Protein AF-A0A7G8E5Z9-F1 (afdb_monomer)

Structure (mmCIF, N/CA/C/O backbone):
data_AF-A0A7G8E5Z9-F1
#
_entry.id   AF-A0A7G8E5Z9-F1
#
loop_
_atom_site.group_PDB
_atom_site.id
_atom_site.type_symbol
_atom_site.label_atom_id
_atom_site.label_alt_id
_atom_site.label_comp_id
_atom_site.label_asym_id
_atom_site.label_entity_id
_atom_site.label_seq_id
_atom_site.pdbx_PDB_ins_code
_atom_site.Cartn_x
_atom_site.Cartn_y
_atom_site.Cartn_z
_atom_site.occupancy
_atom_site.B_iso_or_equiv
_atom_site.auth_seq_id
_atom_site.auth_comp_id
_atom_site.auth_asym_id
_atom_site.auth_atom_id
_atom_site.pdbx_PDB_model_num
ATOM 1 N N . MET A 1 1 ? -1.573 -5.514 -18.048 1.00 68.06 1 MET A N 1
ATOM 2 C CA . MET A 1 1 ? -0.381 -5.980 -17.299 1.00 68.06 1 MET A CA 1
ATOM 3 C C . MET A 1 1 ? 0.126 -4.843 -16.407 1.00 68.06 1 MET A C 1
ATOM 5 O O . MET A 1 1 ? 0.593 -3.852 -16.950 1.00 68.06 1 MET A O 1
ATOM 9 N N . SER A 1 2 ? 0.021 -4.934 -15.074 1.00 86.88 2 SER A N 1
ATOM 10 C CA . SER A 1 2 ? 0.320 -3.805 -14.158 1.00 86.88 2 SER A CA 1
ATOM 11 C C . SER A 1 2 ? 1.816 -3.521 -13.935 1.00 86.88 2 SER A C 1
ATOM 13 O O . SE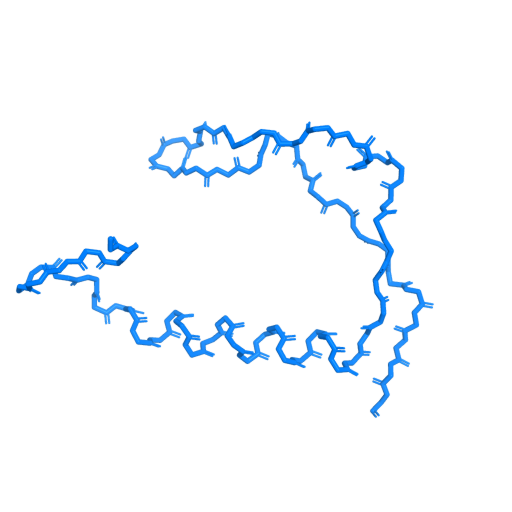R A 1 2 ? 2.170 -2.438 -13.490 1.00 86.88 2 SER A O 1
ATOM 15 N N . PHE A 1 3 ? 2.698 -4.468 -14.274 1.00 95.25 3 PHE A N 1
ATOM 16 C CA . PHE A 1 3 ? 4.157 -4.371 -14.098 1.00 95.25 3 PHE A CA 1
ATOM 17 C C . PHE A 1 3 ? 4.933 -4.396 -15.431 1.00 95.25 3 PHE A C 1
ATOM 19 O O . PHE A 1 3 ? 6.117 -4.734 -15.469 1.00 95.25 3 PHE A O 1
ATOM 26 N N . GLY A 1 4 ? 4.266 -4.071 -16.542 1.00 94.12 4 GLY A N 1
ATOM 27 C CA . GLY A 1 4 ? 4.824 -4.234 -17.888 1.00 94.12 4 GLY A CA 1
ATOM 28 C C . GLY A 1 4 ? 4.944 -5.703 -18.317 1.00 94.12 4 GLY A C 1
ATOM 29 O O . GLY A 1 4 ? 4.408 -6.600 -17.665 1.00 94.12 4 GLY A O 1
ATOM 30 N N . ALA A 1 5 ? 5.624 -5.942 -19.439 1.00 94.88 5 ALA A N 1
ATOM 31 C CA . ALA A 1 5 ? 5.847 -7.264 -20.029 1.00 94.88 5 ALA A CA 1
ATOM 32 C C . ALA A 1 5 ? 7.158 -7.292 -20.842 1.00 94.88 5 ALA A C 1
ATOM 34 O O . ALA A 1 5 ? 7.722 -6.241 -21.153 1.00 94.88 5 ALA A O 1
ATOM 35 N N . GLY A 1 6 ? 7.632 -8.492 -21.194 1.00 94.06 6 GLY A N 1
ATOM 36 C CA . GLY A 1 6 ? 8.838 -8.688 -22.009 1.00 94.06 6 GLY A CA 1
ATOM 37 C C . GLY A 1 6 ? 10.150 -8.374 -21.280 1.00 94.06 6 GLY A C 1
ATOM 38 O O . GLY A 1 6 ? 10.221 -8.407 -20.051 1.00 94.06 6 GLY A O 1
ATOM 39 N N . SER A 1 7 ? 11.197 -8.061 -22.051 1.00 95.81 7 SER A N 1
ATOM 40 C CA . SER A 1 7 ? 12.561 -7.821 -21.546 1.00 95.81 7 SER A CA 1
ATOM 41 C C . SER A 1 7 ? 12.690 -6.577 -20.662 1.00 95.81 7 SER A C 1
ATOM 43 O O . SER A 1 7 ? 13.560 -6.532 -19.799 1.00 95.81 7 SER A O 1
ATOM 45 N N . ARG A 1 8 ? 11.803 -5.588 -20.833 1.00 95.75 8 ARG A N 1
ATOM 46 C CA . ARG A 1 8 ? 11.726 -4.375 -19.999 1.00 95.75 8 ARG A CA 1
ATOM 47 C C . ARG A 1 8 ? 10.595 -4.423 -18.967 1.00 95.75 8 ARG A C 1
ATOM 49 O O . ARG A 1 8 ? 10.114 -3.375 -18.537 1.00 95.75 8 ARG A O 1
ATOM 56 N N . ARG A 1 9 ? 10.130 -5.619 -18.575 1.00 95.31 9 ARG A N 1
ATOM 57 C CA . ARG A 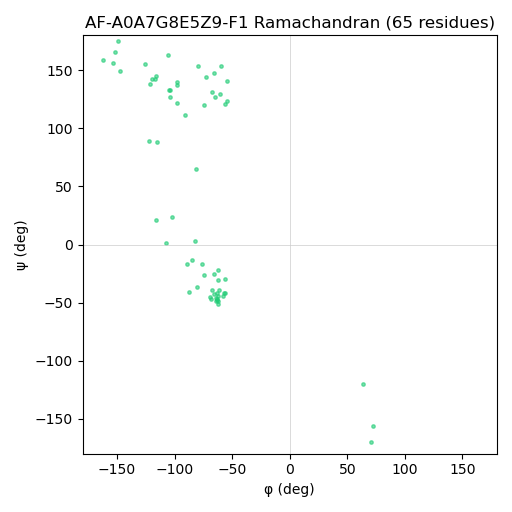1 9 ? 9.187 -5.738 -17.449 1.00 95.31 9 ARG A CA 1
ATOM 58 C C . ARG A 1 9 ? 9.823 -5.177 -16.176 1.00 95.31 9 ARG A C 1
ATOM 60 O O . ARG A 1 9 ? 11.040 -5.224 -16.014 1.00 95.31 9 ARG A O 1
ATOM 67 N N . CYS A 1 10 ? 8.998 -4.704 -15.248 1.00 95.94 10 CYS A N 1
ATOM 68 C CA . CYS A 1 10 ? 9.479 -4.238 -13.954 1.00 95.94 10 CYS A CA 1
ATOM 69 C C . CYS A 1 10 ? 10.274 -5.349 -13.247 1.00 95.94 10 CYS A C 1
ATOM 71 O O . CYS A 1 10 ? 9.737 -6.424 -12.967 1.00 95.94 10 CYS A O 1
ATOM 73 N N . ILE A 1 11 ? 11.543 -5.075 -12.933 1.00 97.31 11 ILE A N 1
ATOM 74 C CA . ILE A 1 11 ? 12.425 -6.015 -12.228 1.00 97.31 11 ILE A CA 1
ATOM 75 C C . ILE A 1 11 ? 11.899 -6.342 -10.820 1.00 97.31 11 ILE A C 1
ATOM 77 O O . ILE A 1 11 ? 12.031 -7.468 -10.350 1.00 97.31 11 ILE A O 1
ATOM 81 N N . GLY A 1 12 ? 11.205 -5.389 -10.191 1.00 97.50 12 GLY A N 1
ATOM 82 C CA . GLY A 1 12 ? 10.593 -5.534 -8.870 1.00 97.50 12 GLY A CA 1
ATOM 83 C C . GLY A 1 12 ? 9.230 -6.230 -8.857 1.00 97.50 12 GLY A C 1
ATOM 84 O O . GLY A 1 12 ? 8.629 -6.333 -7.793 1.00 97.50 12 GLY A O 1
ATOM 85 N N . ALA A 1 13 ? 8.713 -6.712 -9.995 1.00 96.94 13 ALA A N 1
ATOM 86 C CA . ALA A 1 13 ? 7.352 -7.256 -10.078 1.00 96.94 13 ALA A CA 1
ATOM 87 C C . ALA A 1 13 ? 7.088 -8.401 -9.083 1.00 96.94 13 ALA A C 1
ATOM 89 O O . ALA A 1 13 ? 6.031 -8.449 -8.457 1.00 96.94 13 ALA A O 1
ATOM 90 N N . ALA A 1 14 ? 8.047 -9.319 -8.921 1.00 95.88 14 ALA A N 1
ATOM 91 C CA . ALA A 1 14 ? 7.906 -10.444 -7.998 1.00 95.88 14 ALA A CA 1
ATOM 92 C C . ALA A 1 14 ? 7.922 -9.984 -6.531 1.00 95.88 14 ALA A C 1
ATOM 94 O O . ALA A 1 14 ? 7.060 -10.391 -5.752 1.00 95.88 14 ALA A O 1
ATOM 95 N N . LEU A 1 15 ? 8.857 -9.092 -6.186 1.00 97.94 15 LEU A N 1
ATOM 96 C CA . LEU A 1 15 ? 8.996 -8.542 -4.838 1.00 97.94 15 LEU A CA 1
ATOM 97 C C . LEU A 1 15 ? 7.754 -7.744 -4.428 1.00 97.94 15 LEU A C 1
ATOM 99 O O . LEU A 1 15 ? 7.193 -7.998 -3.369 1.00 97.94 15 LEU A O 1
ATOM 103 N N . ALA A 1 16 ? 7.268 -6.853 -5.296 1.00 97.56 16 ALA A N 1
ATOM 104 C CA . ALA A 1 16 ? 6.098 -6.025 -5.016 1.00 97.56 16 ALA A CA 1
ATOM 105 C C . ALA A 1 16 ? 4.857 -6.876 -4.700 1.00 97.56 16 ALA A C 1
ATOM 107 O O . ALA A 1 16 ? 4.137 -6.604 -3.741 1.00 97.56 16 ALA A O 1
ATOM 108 N N . VAL A 1 17 ? 4.609 -7.938 -5.475 1.00 96.88 17 VAL A N 1
ATOM 109 C CA . VAL A 1 17 ? 3.481 -8.849 -5.221 1.00 96.88 17 VAL A CA 1
ATOM 110 C C . VAL A 1 17 ? 3.673 -9.638 -3.927 1.00 96.88 17 VAL A C 1
ATOM 112 O O . VAL A 1 17 ? 2.704 -9.842 -3.195 1.00 96.88 17 VAL A O 1
ATOM 115 N N . TYR A 1 18 ? 4.896 -10.079 -3.638 1.00 98.06 18 TYR A N 1
ATOM 116 C CA . TYR A 1 18 ? 5.210 -10.790 -2.403 1.00 98.06 18 TYR A CA 1
ATOM 117 C C . TYR A 1 18 ? 4.961 -9.915 -1.165 1.00 98.06 18 TYR A C 1
ATOM 119 O O . TYR A 1 18 ? 4.204 -10.309 -0.277 1.00 98.06 18 TYR A O 1
ATOM 127 N N . GLU A 1 19 ? 5.503 -8.697 -1.140 1.00 98.50 19 GLU A N 1
ATOM 128 C CA . GLU A 1 19 ? 5.332 -7.773 -0.017 1.00 98.50 19 GLU A CA 1
ATOM 129 C C . GLU A 1 19 ? 3.882 -7.318 0.153 1.00 98.50 19 GLU A C 1
ATOM 131 O O . GLU A 1 19 ? 3.375 -7.329 1.273 1.00 98.50 19 GLU A O 1
ATOM 136 N N . MET A 1 20 ? 3.168 -7.001 -0.936 1.00 98.25 20 MET A N 1
ATOM 137 C CA . MET A 1 20 ? 1.745 -6.641 -0.854 1.00 98.25 20 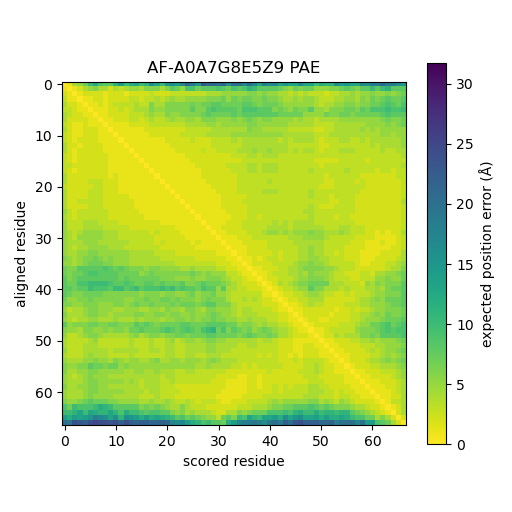MET A CA 1
ATOM 138 C C . MET A 1 20 ? 0.921 -7.752 -0.196 1.00 98.25 20 MET A C 1
ATOM 140 O O . MET A 1 20 ? 0.075 -7.473 0.654 1.00 98.25 20 MET A O 1
ATOM 144 N N . LYS A 1 21 ? 1.189 -9.018 -0.538 1.00 98.19 21 LYS A N 1
ATOM 145 C CA . LYS A 1 21 ? 0.523 -10.164 0.095 1.00 98.19 21 LYS A CA 1
ATOM 146 C C . LYS A 1 21 ? 0.861 -10.266 1.579 1.00 98.19 21 LYS A C 1
ATOM 148 O O . LYS A 1 21 ? -0.048 -10.466 2.380 1.00 98.19 21 LYS A O 1
ATOM 153 N N . LEU A 1 22 ? 2.134 -10.125 1.949 1.00 98.50 22 LEU A N 1
ATOM 154 C CA . LEU A 1 22 ? 2.561 -10.196 3.348 1.00 98.50 22 LEU A CA 1
ATOM 155 C C . LEU A 1 22 ? 1.946 -9.082 4.196 1.00 98.50 22 LEU A C 1
ATOM 157 O O . LEU A 1 22 ? 1.407 -9.360 5.267 1.00 98.50 22 LEU A O 1
ATOM 161 N N . ILE A 1 23 ? 1.982 -7.842 3.707 1.00 98.31 23 ILE A N 1
ATOM 162 C CA . ILE A 1 23 ? 1.427 -6.682 4.407 1.00 98.31 23 ILE A CA 1
ATOM 163 C C . ILE A 1 23 ? -0.083 -6.854 4.582 1.00 98.31 23 ILE A C 1
ATOM 165 O O . ILE A 1 23 ? -0.577 -6.733 5.700 1.00 98.31 23 ILE A O 1
ATOM 169 N N . LEU A 1 24 ? -0.817 -7.212 3.522 1.00 97.69 24 LEU A N 1
ATOM 170 C CA . LEU A 1 24 ? -2.262 -7.445 3.621 1.00 97.69 24 LEU A CA 1
ATOM 171 C C . LEU A 1 24 ? -2.591 -8.599 4.571 1.00 97.69 24 LEU A C 1
ATOM 173 O O . LEU A 1 24 ? -3.469 -8.456 5.418 1.00 97.69 24 LEU A O 1
ATOM 177 N N . ALA A 1 25 ? -1.867 -9.717 4.488 1.00 97.88 25 ALA A N 1
ATOM 178 C CA . ALA A 1 25 ? -2.064 -10.845 5.392 1.00 97.88 25 ALA A CA 1
ATOM 179 C C . ALA A 1 25 ? -1.806 -10.456 6.854 1.00 97.88 25 ALA A C 1
ATOM 181 O O . ALA A 1 25 ? -2.539 -10.893 7.740 1.00 97.88 25 ALA A O 1
ATOM 182 N N . ARG A 1 26 ? -0.789 -9.629 7.119 1.00 97.25 26 ARG A N 1
ATOM 183 C CA . A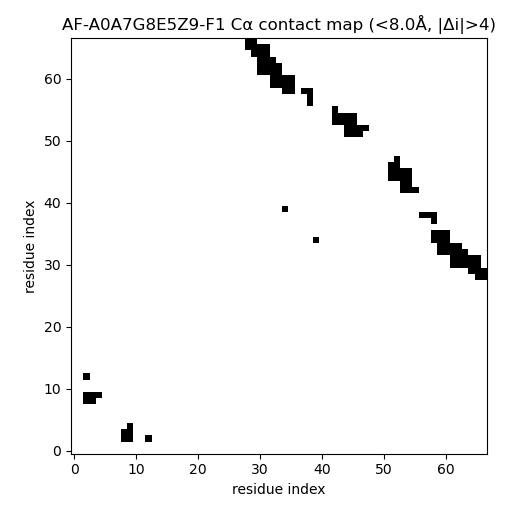RG A 1 26 ? -0.485 -9.149 8.468 1.00 97.25 26 ARG A CA 1
ATOM 184 C C . ARG A 1 26 ? -1.561 -8.199 8.985 1.00 97.25 26 ARG A C 1
ATOM 186 O O . ARG A 1 26 ? -2.007 -8.371 10.115 1.00 97.25 26 ARG A O 1
ATOM 193 N N . LEU A 1 27 ? -1.981 -7.233 8.168 1.00 96.75 27 LEU A N 1
ATOM 194 C CA . LEU A 1 27 ? -2.989 -6.245 8.548 1.00 96.75 27 LEU A CA 1
ATOM 195 C C . LEU A 1 27 ? -4.346 -6.904 8.811 1.00 96.75 27 LEU A C 1
ATOM 197 O O . LEU A 1 27 ? -4.934 -6.670 9.858 1.00 96.75 27 LEU A O 1
ATOM 201 N N . LEU A 1 28 ? -4.815 -7.763 7.903 1.00 95.56 28 LEU A N 1
ATOM 202 C CA . LEU A 1 28 ? -6.152 -8.361 7.989 1.00 95.56 28 LEU A CA 1
ATOM 203 C C . LEU A 1 28 ? -6.273 -9.456 9.054 1.00 95.56 28 LEU A C 1
ATOM 205 O O . LEU A 1 28 ? -7.367 -9.696 9.553 1.00 95.56 28 LEU A O 1
ATOM 209 N N . ARG A 1 29 ? -5.175 -10.137 9.408 1.00 96.50 29 ARG A N 1
ATOM 210 C CA . ARG A 1 29 ? -5.175 -11.100 10.524 1.00 96.50 29 ARG A CA 1
ATOM 211 C C . ARG A 1 29 ? -5.045 -10.414 11.876 1.00 96.50 29 ARG A C 1
ATOM 213 O O . ARG A 1 29 ? -5.626 -10.885 12.843 1.00 96.50 29 ARG A O 1
ATOM 220 N N . GLY A 1 3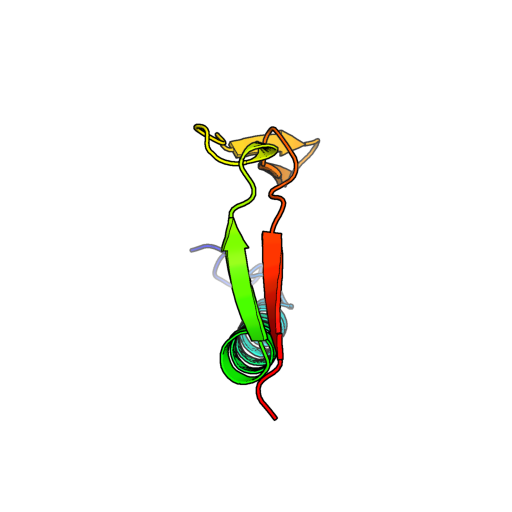0 ? -4.256 -9.342 11.934 1.00 96.94 30 GLY A N 1
ATOM 221 C CA . GLY A 1 30 ? -3.908 -8.683 13.186 1.00 96.94 30 GLY A CA 1
ATOM 222 C C . GLY A 1 30 ? -4.870 -7.580 13.614 1.00 96.94 30 GLY A C 1
ATOM 223 O O . GLY A 1 30 ? -4.814 -7.152 14.760 1.00 96.94 30 GLY A O 1
ATOM 224 N N . PHE A 1 31 ? -5.720 -7.072 12.719 1.00 97.31 31 PHE A N 1
ATOM 225 C CA . PHE A 1 31 ? -6.520 -5.882 12.998 1.00 97.31 31 PHE A CA 1
ATOM 226 C C . PHE A 1 31 ? -7.883 -5.918 12.311 1.00 97.31 31 PHE A C 1
ATOM 228 O O . PHE A 1 31 ? -8.033 -6.421 11.198 1.00 97.31 31 PHE A O 1
ATOM 235 N N . GLN A 1 32 ? -8.862 -5.290 12.957 1.00 96.88 32 GLN A N 1
ATOM 236 C CA . GLN A 1 32 ? -10.134 -4.913 12.346 1.00 96.88 32 GLN A CA 1
ATOM 237 C C . GLN A 1 32 ? -10.134 -3.415 12.072 1.00 96.88 32 GLN A C 1
ATOM 239 O O . GLN A 1 32 ? -9.794 -2.618 12.948 1.00 96.88 32 GLN A O 1
ATOM 244 N N . PHE A 1 33 ? -10.547 -3.026 10.868 1.00 96.31 33 PHE A N 1
ATOM 245 C CA . PHE A 1 33 ? -10.580 -1.632 10.436 1.00 96.31 33 PHE A CA 1
ATOM 246 C C . PHE A 1 33 ? -12.012 -1.179 10.167 1.00 96.31 33 PHE A C 1
ATOM 248 O O . PHE A 1 33 ? -12.830 -1.932 9.644 1.00 96.31 33 PHE A O 1
ATOM 255 N N . ARG A 1 34 ? -12.296 0.086 10.470 1.00 96.25 34 ARG A N 1
ATOM 256 C CA . ARG A 1 34 ? -13.517 0.784 10.062 1.00 96.25 34 ARG A CA 1
ATOM 257 C C . ARG A 1 34 ? -13.143 2.017 9.252 1.00 96.25 34 ARG A C 1
ATOM 259 O O . ARG A 1 34 ? -12.211 2.736 9.611 1.00 96.25 34 ARG A O 1
ATOM 266 N N . LEU A 1 35 ? -13.875 2.261 8.169 1.00 95.56 35 LEU A N 1
ATOM 267 C CA . LEU A 1 35 ? -13.737 3.487 7.390 1.00 95.56 35 LEU A CA 1
ATOM 268 C C . LEU A 1 35 ? -14.221 4.676 8.223 1.00 95.56 35 LEU A C 1
ATOM 270 O O . LEU A 1 35 ? -15.295 4.612 8.821 1.00 95.56 35 LEU A O 1
ATOM 274 N N . THR A 1 36 ? -13.432 5.747 8.296 1.00 95.94 36 THR A N 1
ATOM 275 C CA . THR A 1 36 ? -13.870 6.939 9.029 1.00 95.94 36 THR A CA 1
ATOM 276 C C . THR A 1 36 ? -14.836 7.771 8.179 1.00 95.94 36 THR A C 1
ATOM 278 O O . THR A 1 36 ? -14.713 7.772 6.950 1.00 95.94 36 THR A O 1
ATOM 281 N N . PRO A 1 37 ? -15.738 8.560 8.796 1.00 93.44 37 PRO A N 1
ATOM 282 C CA . PRO A 1 37 ? -16.670 9.420 8.058 1.00 93.44 37 PRO A CA 1
ATOM 283 C C . PRO A 1 37 ? -15.980 10.400 7.094 1.00 93.44 37 PRO A C 1
ATOM 285 O O . PRO A 1 37 ? -16.509 10.722 6.038 1.00 93.44 37 PRO A O 1
ATOM 288 N N . ALA A 1 38 ? -14.747 10.828 7.397 1.00 90.62 38 ALA A N 1
ATOM 289 C CA . ALA A 1 38 ? -13.960 11.702 6.519 1.00 90.62 38 ALA A CA 1
ATOM 290 C C . ALA A 1 38 ? -13.637 11.075 5.144 1.00 90.62 38 ALA A C 1
ATOM 292 O O . ALA A 1 38 ? -13.331 11.791 4.180 1.00 90.62 38 ALA A O 1
ATOM 293 N N . SER A 1 39 ? -13.678 9.742 5.072 1.00 92.50 39 SER A N 1
ATOM 294 C CA . SER A 1 39 ? -13.433 8.939 3.872 1.00 92.50 39 SER A CA 1
ATOM 295 C C . SER A 1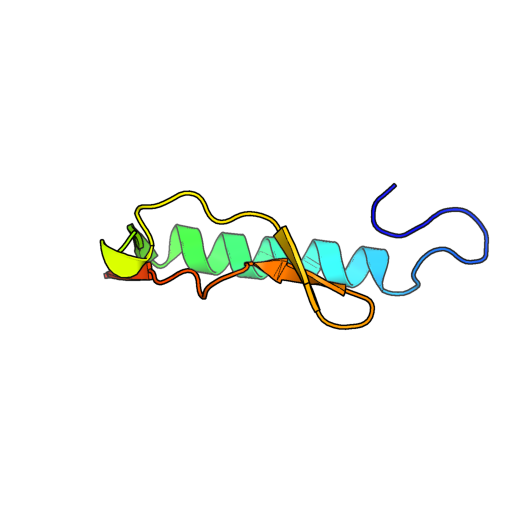 39 ? -14.701 8.314 3.288 1.00 92.50 39 SER A C 1
ATOM 297 O O . SER A 1 39 ? -14.599 7.626 2.275 1.00 92.50 39 SER A O 1
ATOM 299 N N . ASP A 1 40 ? -15.876 8.569 3.872 1.00 89.62 40 ASP A N 1
ATOM 300 C CA . ASP A 1 40 ? -17.167 8.059 3.397 1.00 89.62 40 ASP A CA 1
ATOM 301 C C . ASP A 1 40 ? -17.715 8.915 2.244 1.00 89.62 40 ASP A C 1
ATOM 303 O O . ASP A 1 40 ? -18.672 9.678 2.364 1.00 89.62 40 ASP A O 1
ATOM 307 N N . ARG A 1 41 ? -16.985 8.892 1.128 1.00 89.25 41 ARG A N 1
ATOM 308 C CA . ARG A 1 41 ? -17.288 9.636 -0.098 1.00 89.25 41 ARG A CA 1
ATOM 309 C C . ARG A 1 41 ? -16.518 9.053 -1.279 1.00 89.25 41 ARG A C 1
ATOM 311 O O . ARG A 1 41 ? -15.467 8.438 -1.076 1.00 89.25 41 ARG A O 1
ATOM 318 N N . PRO A 1 42 ? -16.960 9.297 -2.524 1.00 91.25 42 PRO A N 1
ATOM 319 C CA . PRO A 1 42 ? -16.212 8.884 -3.703 1.00 91.25 42 PRO A CA 1
ATOM 320 C C . PRO A 1 42 ? -14.770 9.416 -3.679 1.00 91.25 42 PRO A C 1
ATOM 322 O O . PRO A 1 42 ? -14.532 10.622 -3.577 1.00 91.25 42 PRO A O 1
ATOM 325 N N . ASN A 1 43 ? -13.793 8.511 -3.775 1.00 92.06 43 ASN A N 1
ATOM 326 C CA . ASN A 1 43 ? -12.373 8.851 -3.848 1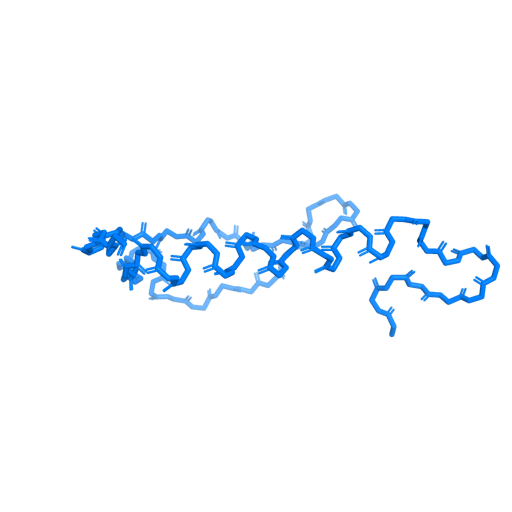.00 92.06 43 ASN A CA 1
ATOM 327 C C . ASN A 1 43 ? -11.811 8.423 -5.203 1.00 92.06 43 ASN A C 1
ATOM 329 O O . ASN A 1 43 ? -11.322 7.308 -5.381 1.00 92.06 43 ASN A O 1
ATOM 333 N N . HIS A 1 44 ? -11.916 9.320 -6.179 1.00 92.81 44 HIS A N 1
ATOM 334 C CA . HIS A 1 44 ? -11.448 9.048 -7.531 1.00 92.81 44 HIS A CA 1
ATOM 335 C C . HIS A 1 44 ? -9.911 9.056 -7.595 1.00 92.81 44 HIS A C 1
ATOM 337 O O . HIS A 1 44 ? -9.272 9.875 -6.918 1.00 92.81 44 HIS A O 1
ATOM 343 N N . PRO A 1 45 ? -9.293 8.190 -8.417 1.00 94.25 45 PRO A N 1
ATOM 344 C CA . PRO A 1 45 ? -7.869 8.272 -8.699 1.00 94.25 45 PRO A CA 1
ATOM 345 C C . PRO A 1 45 ? -7.532 9.618 -9.347 1.00 94.25 45 PRO A C 1
ATOM 347 O O . PRO A 1 45 ? -8.141 10.015 -10.339 1.00 94.25 45 PRO A O 1
ATOM 350 N N . ARG A 1 46 ? -6.529 10.310 -8.811 1.00 95.38 46 ARG A N 1
ATOM 351 C CA . ARG A 1 46 ? -5.972 11.538 -9.375 1.00 95.38 46 ARG A CA 1
ATOM 352 C C . ARG A 1 46 ? -4.505 11.328 -9.698 1.00 95.38 46 ARG A C 1
ATOM 354 O O . ARG A 1 46 ? -3.759 10.696 -8.949 1.00 95.38 46 ARG A O 1
ATOM 361 N N . ARG A 1 47 ? -4.068 11.916 -10.806 1.00 95.75 47 ARG A N 1
ATOM 362 C CA . ARG A 1 47 ? -2.655 11.965 -11.168 1.00 95.75 47 ARG A CA 1
ATOM 363 C C . ARG A 1 47 ? -1.868 12.801 -10.151 1.00 95.75 47 ARG A C 1
ATOM 365 O O . ARG A 1 47 ? -2.218 13.950 -9.871 1.00 95.75 47 ARG A O 1
ATOM 372 N N . ARG A 1 48 ? -0.801 12.212 -9.615 1.00 91.19 48 ARG A N 1
ATOM 373 C CA . ARG A 1 48 ? 0.192 12.813 -8.717 1.00 91.19 48 ARG A CA 1
ATOM 374 C C . ARG A 1 48 ? 1.565 12.660 -9.379 1.00 91.19 48 ARG A C 1
ATOM 376 O O . ARG A 1 48 ? 2.243 11.651 -9.220 1.00 91.19 48 ARG A O 1
ATOM 383 N N . GLY A 1 49 ? 1.943 13.639 -10.202 1.00 92.94 49 GLY A N 1
ATOM 384 C CA . GLY A 1 49 ? 3.141 13.545 -11.042 1.00 92.94 49 GLY A CA 1
ATOM 385 C C . GLY A 1 49 ? 3.022 12.417 -12.074 1.00 92.94 49 GLY A C 1
ATOM 386 O O . GLY A 1 49 ? 2.116 12.422 -12.909 1.00 92.94 49 GLY A O 1
ATOM 387 N N . PHE A 1 50 ? 3.929 11.444 -12.024 1.00 93.62 50 PHE A N 1
ATOM 388 C CA . PHE A 1 50 ? 3.909 10.282 -12.921 1.00 93.62 50 PHE A CA 1
ATOM 389 C C . PHE A 1 50 ? 3.005 9.139 -12.443 1.00 93.62 50 PHE A C 1
ATOM 391 O O . PHE A 1 50 ? 2.700 8.250 -13.232 1.00 93.62 50 PHE A O 1
ATOM 398 N N . THR A 1 51 ? 2.555 9.154 -11.186 1.00 94.75 51 THR A N 1
ATOM 399 C CA . THR A 1 51 ? 1.745 8.074 -10.609 1.00 94.75 51 THR A CA 1
ATOM 400 C C . THR A 1 51 ? 0.279 8.481 -10.460 1.00 94.75 51 THR A C 1
ATOM 402 O O . THR A 1 51 ? -0.082 9.660 -10.519 1.00 94.75 51 THR A O 1
ATOM 405 N N . LEU A 1 52 ? -0.593 7.486 -10.289 1.00 94.94 52 LEU A N 1
ATOM 406 C CA . LEU A 1 52 ? -1.973 7.679 -9.851 1.00 94.94 52 LEU A CA 1
ATOM 407 C C . LEU A 1 52 ? -2.044 7.406 -8.350 1.00 94.94 52 LEU A C 1
ATOM 409 O O . LEU A 1 52 ? -1.425 6.470 -7.852 1.00 94.94 52 LEU A O 1
ATOM 413 N N . GLY A 1 53 ? -2.815 8.215 -7.638 1.00 94.00 53 GLY A 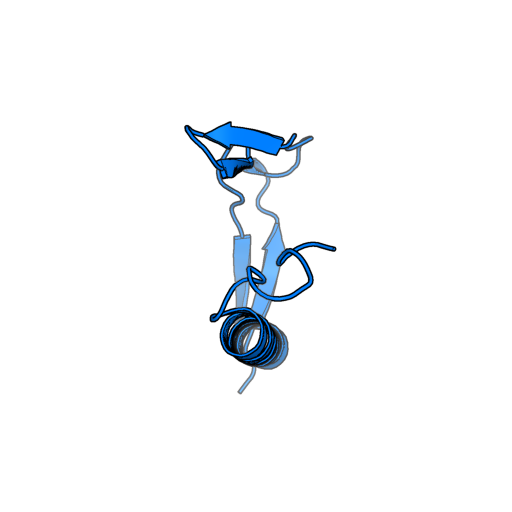N 1
ATOM 414 C CA . GLY A 1 53 ? -3.095 8.007 -6.225 1.00 94.00 53 GLY A CA 1
ATOM 415 C C . GLY A 1 53 ? -4.481 8.524 -5.870 1.00 94.00 53 GLY A C 1
ATOM 416 O O . GLY A 1 53 ? -5.151 9.122 -6.713 1.00 94.00 53 GLY A O 1
ATOM 417 N N . PRO A 1 54 ? -4.938 8.319 -4.634 1.00 93.50 54 PRO A N 1
ATOM 418 C CA . PRO A 1 54 ? -6.231 8.831 -4.219 1.00 93.50 54 PRO A CA 1
ATOM 419 C C . PRO A 1 54 ? -6.234 10.372 -4.212 1.00 93.50 54 PRO A C 1
ATOM 421 O O . PRO A 1 54 ? -5.210 11.028 -3.951 1.00 93.50 54 PRO A O 1
ATOM 424 N N . THR A 1 55 ? -7.393 10.960 -4.515 1.00 92.88 55 THR A N 1
ATOM 425 C CA . THR A 1 55 ? -7.581 12.421 -4.487 1.00 92.88 55 THR A CA 1
ATOM 426 C C . THR A 1 55 ? -7.385 12.947 -3.069 1.00 92.88 55 THR A C 1
ATOM 428 O O . THR A 1 55 ? -6.686 13.935 -2.855 1.00 92.88 55 THR A O 1
ATOM 431 N N . VAL A 1 56 ? -7.926 12.222 -2.093 1.00 91.81 56 VAL A N 1
ATOM 432 C CA . VAL A 1 56 ? -7.831 12.517 -0.661 1.00 91.81 56 VAL A CA 1
ATOM 433 C C . VAL A 1 56 ? -7.274 11.314 0.104 1.00 91.81 56 VAL A C 1
ATOM 435 O O . VAL A 1 56 ? -7.425 10.186 -0.369 1.00 91.81 56 VAL A O 1
ATOM 438 N N . PRO A 1 57 ? -6.645 11.505 1.275 1.00 92.56 57 PRO A N 1
ATOM 439 C CA . PRO A 1 57 ? -6.231 10.387 2.118 1.00 92.56 57 PRO A CA 1
ATOM 440 C C . PRO A 1 57 ? -7.407 9.455 2.444 1.00 92.56 57 PRO A C 1
ATOM 442 O O . PRO A 1 57 ? -8.519 9.925 2.681 1.00 92.56 57 PRO A O 1
ATOM 445 N N . VAL A 1 58 ? -7.149 8.145 2.453 1.00 94.44 58 VAL A N 1
ATOM 446 C CA . VAL A 1 58 ? -8.094 7.142 2.963 1.00 94.44 58 VAL A CA 1
ATOM 447 C C . VAL A 1 58 ? -7.788 6.947 4.440 1.00 94.44 58 VAL A C 1
ATOM 449 O O . VAL A 1 58 ? -6.728 6.442 4.801 1.00 94.44 58 VAL A O 1
ATOM 452 N N . CYS A 1 59 ? -8.707 7.379 5.288 1.00 95.31 59 CYS A N 1
ATOM 453 C CA . CYS A 1 59 ? -8.579 7.316 6.732 1.00 95.31 59 CYS A CA 1
ATOM 454 C C . CYS A 1 59 ? -9.326 6.088 7.259 1.00 95.31 59 CYS A C 1
ATOM 456 O O . CYS A 1 59 ? -10.536 5.943 7.076 1.00 95.31 59 CYS A O 1
ATOM 458 N N . LEU A 1 60 ? -8.590 5.216 7.941 1.00 96.00 60 LEU A N 1
ATOM 459 C CA . LEU A 1 60 ? -9.112 4.028 8.603 1.00 96.00 60 LEU A CA 1
ATOM 460 C C . LEU A 1 60 ? -8.882 4.154 10.106 1.00 96.00 60 LEU A C 1
ATOM 462 O O . LEU A 1 60 ? -7.835 4.635 10.539 1.00 96.00 60 LEU A O 1
ATOM 466 N N . GLN A 1 61 ? -9.843 3.689 10.893 1.00 96.62 61 GLN A N 1
ATOM 467 C CA . GLN A 1 61 ? -9.706 3.531 12.335 1.00 96.62 61 GLN A CA 1
ATOM 468 C C . GLN A 1 61 ? -9.535 2.049 12.665 1.00 96.62 61 GLN A C 1
ATOM 470 O O . GLN A 1 61 ? -10.296 1.214 12.175 1.00 96.62 61 GLN A O 1
ATOM 475 N N . VAL A 1 62 ? -8.562 1.723 13.517 1.00 96.94 62 VAL A N 1
ATOM 476 C CA . VAL A 1 62 ? -8.437 0.379 14.092 1.00 96.94 62 VAL A CA 1
ATOM 477 C C . VAL A 1 62 ? -9.518 0.209 15.156 1.00 96.94 62 VAL A C 1
ATOM 479 O O . VAL A 1 62 ? -9.574 0.973 16.116 1.00 96.94 62 VAL A O 1
ATOM 482 N N . VAL A 1 63 ? -10.388 -0.779 14.965 1.00 96.56 63 VAL A N 1
ATOM 483 C CA . VAL A 1 63 ? -11.480 -1.118 15.888 1.00 96.56 63 VAL A CA 1
ATOM 484 C C . VAL A 1 63 ? -10.994 -2.089 16.959 1.00 96.56 63 VAL A C 1
ATOM 486 O O . VAL A 1 63 ? -11.338 -1.946 18.127 1.00 96.56 63 VAL A O 1
ATOM 489 N N . SER A 1 64 ? -10.176 -3.066 16.568 1.00 94.75 64 SER A N 1
ATOM 490 C CA . SER A 1 64 ? -9.569 -4.038 17.477 1.00 94.75 64 SER A CA 1
ATOM 491 C C . SER A 1 64 ? -8.262 -4.571 16.902 1.00 94.75 64 SER A C 1
ATOM 493 O O . SER A 1 64 ? -8.079 -4.581 15.683 1.00 94.75 64 SER A O 1
ATOM 495 N N . ALA A 1 65 ? -7.380 -5.046 17.781 1.00 92.12 65 ALA A N 1
ATOM 496 C CA . ALA A 1 65 ? -6.231 -5.858 17.409 1.00 92.12 65 ALA A CA 1
ATOM 497 C C . ALA A 1 65 ? -6.507 -7.324 17.774 1.00 92.12 65 ALA A C 1
ATOM 499 O O . ALA A 1 65 ? -6.867 -7.632 18.910 1.00 92.12 65 ALA A O 1
ATOM 500 N N . GLN A 1 66 ? -6.348 -8.211 16.802 1.00 81.88 66 GLN A N 1
ATOM 501 C CA . GLN A 1 66 ? -6.386 -9.658 16.945 1.00 81.88 66 GLN A CA 1
ATOM 502 C C . GLN A 1 66 ? -4.940 -10.161 17.029 1.00 81.88 66 GLN A C 1
ATOM 504 O O . GLN A 1 66 ? -4.061 -9.677 16.317 1.00 81.88 66 GLN A O 1
ATOM 509 N N . ARG A 1 67 ? -4.673 -11.092 17.941 1.00 63.44 67 ARG A N 1
ATOM 510 C CA . ARG A 1 67 ? -3.325 -11.615 18.177 1.00 63.44 67 ARG A CA 1
ATOM 511 C C . ARG A 1 67 ? -3.079 -12.874 17.362 1.00 63.44 67 ARG A C 1
ATOM 513 O O . ARG A 1 67 ? -3.958 -13.758 17.413 1.00 63.44 67 ARG A O 1
#

Sequence (67 aa):
MSFGAGSRRCIGAALAVYEMKLILARLLRGFQFRLTPASDRPNHPRRRGFTLGPTVPVCLQVVSAQR

pLDDT: mean 94.03, std 5.76, range [63.44, 98.5]

Secondary structure (DSSP, 8-state):
-TT--GGGS-TTHHHHHHHHHHHHHHHHHHEEEEE-GGG-S---EEEETTEEEESS---EEEEEE--

Solvent-accessible surface area (backbone atoms only — not comparable to full-atom values): 4233 Å² total; per-residue (Å²): 118,98,47,60,62,77,96,78,29,49,88,56,48,67,57,54,56,51,50,51,50,52,52,49,54,50,48,64,61,35,35,42,76,41,79,35,78,94,42,74,60,95,68,56,78,32,78,57,86,94,44,76,39,62,68,56,81,83,48,70,42,80,75,46,76,45,132

Radius of gyration: 15.91 Å; Cα contacts (8 Å, |Δi|>4): 57; chains: 1; bounding box: 30×25×40 Å

Foldseek 3Di:
DVQDDDPPG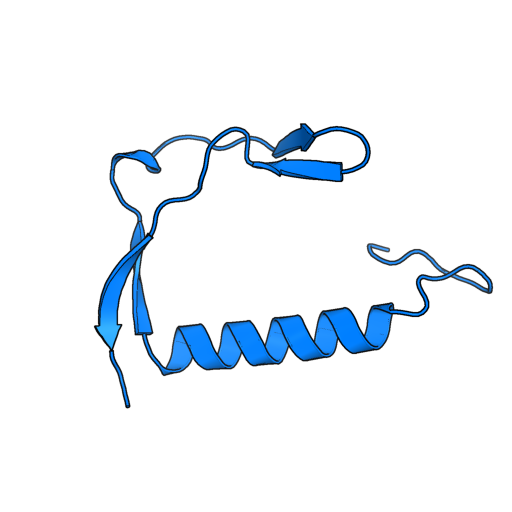NPCPVVVVVVVVVVCVCDVQFFDKDFDPVQPDDFDWDDDDPDTDTPDDGDIDTPDTHD

Mean predicted aligned error: 4.1 Å